Protein AF-A0A257VCC4-F1 (afdb_monomer)

Solvent-accessible surface area (backbone atoms only — not comparable to full-atom values): 10027 Å² total; per-residue (Å²): 144,74,84,88,62,56,74,70,60,52,55,50,55,53,51,53,52,49,52,50,56,51,51,52,54,52,50,56,54,50,52,51,52,54,51,52,54,50,49,54,53,49,52,52,52,49,53,55,48,51,50,50,52,49,52,50,51,50,51,52,50,51,47,62,72,65,48,72,68,81,74,92,78,68,86,81,67,98,75,85,77,57,89,71,42,40,82,51,76,52,90,52,70,92,80,45,94,29,28,88,76,77,41,67,41,57,51,87,74,62,88,76,78,93,63,61,34,78,75,52,70,71,80,63,95,74,71,82,84,63,84,51,71,70,57,50,52,50,50,53,52,48,49,65,75,38,40,80,78,39,40,44,65,93,50,43,73,32,66,78,128

pLDDT: mean 79.01, std 12.03, range [43.91, 94.81]

Foldseek 3Di:
DPPPDDPVVVVVVVVVVVVVVVVVVVVVVVVVVVVVVVVVVVVVVVVVVVVVVVVVVVVVVVCLVVPLPADQDDDQDDDDADPQWAFDADPPSNPDPGCSHVNTHRNVPDPDDQFFDAWDFDDDPPLPPDDDPVSVVVVVVCCVVCVPVGTPPVRHGDGDD

Nearest PDB structures (foldseek):
  3iiq-assembly2_A  TM=8.740E-01  e=6.448E-03  Escherichia coli K-12
  3s04-assembly3_B-2  TM=7.486E-01  e=3.765E-03  Escherichia coli K-12
  1b12-assembly3_C  TM=7.812E-01  e=1.653E-02  Escherichia coli BL21(DE3)
  4k8w-assembly1_A-2  TM=7.680E-01  e=1.422E-01  Streptococcus pyogenes

Mean predicted aligned error: 17.45 Å

Radius of gyration: 43.39 Å; Cα contacts (8 Å, |Δi|>4): 84; chains: 1; bounding box: 68×46×124 Å

Sequence (161 aa):
MLQDLRPEVKKKLISDSYKKAVEEKKLDVLTKRLQEEREKVLVGKLKSQEEQVTAAKVEVSLKAEAGTDLMGRGTFGPYRIPPGHLFVMGDNRTNSEDSRYWGALDEHMVLGRAWVIWWSFKEGDLDYLQNSPGQVARRFFDKVFHFFGKTRWNRILTRPH

Structure (mmCIF, N/CA/C/O backbone):
data_AF-A0A257VCC4-F1
#
_entry.id   AF-A0A257VCC4-F1
#
loop_
_atom_site.group_PDB
_atom_site.id
_atom_site.type_symbol
_atom_site.label_atom_id
_atom_site.label_alt_id
_atom_site.label_comp_id
_atom_site.label_asym_id
_atom_site.label_entity_id
_atom_site.label_seq_id
_atom_site.pdbx_PDB_ins_code
_atom_site.Cartn_x
_atom_site.Cartn_y
_atom_site.Cartn_z
_atom_site.occupancy
_atom_site.B_iso_or_equiv
_atom_site.auth_seq_id
_atom_site.auth_comp_id
_atom_site.auth_asym_id
_atom_site.auth_atom_id
_atom_site.pdbx_PDB_model_num
ATOM 1 N N . MET A 1 1 ? -31.343 -25.040 86.040 1.00 54.91 1 MET A N 1
ATOM 2 C CA . MET A 1 1 ? -30.882 -24.112 87.102 1.00 54.91 1 MET A CA 1
ATOM 3 C C . MET A 1 1 ? -31.553 -22.723 87.032 1.00 54.91 1 MET A C 1
ATOM 5 O O . MET A 1 1 ? -30.888 -21.719 87.232 1.00 54.91 1 MET A O 1
ATOM 9 N N . LEU A 1 2 ? -32.865 -22.620 86.761 1.00 53.66 2 LEU A N 1
ATOM 10 C CA . LEU A 1 2 ? -33.580 -21.321 86.714 1.00 53.66 2 LEU A CA 1
ATOM 11 C C . LEU A 1 2 ? -34.798 -21.261 87.655 1.00 53.66 2 LEU A C 1
ATOM 13 O O . LEU A 1 2 ? -35.465 -20.230 87.739 1.00 53.66 2 LEU A O 1
ATOM 17 N N . GLN A 1 3 ? -35.098 -22.348 88.372 1.00 61.66 3 GLN A N 1
ATOM 18 C CA . GLN A 1 3 ? -36.304 -22.439 89.198 1.00 61.66 3 GLN A CA 1
ATOM 19 C C . GLN A 1 3 ? -36.142 -21.714 90.552 1.00 61.66 3 GLN A C 1
ATOM 21 O O . GLN A 1 3 ? -37.087 -21.034 90.950 1.00 61.66 3 GLN A O 1
ATOM 26 N N . ASP A 1 4 ? -34.930 -21.648 91.124 1.00 66.94 4 ASP A N 1
ATOM 27 C CA . ASP A 1 4 ? -34.663 -21.110 92.481 1.00 66.94 4 ASP A CA 1
ATOM 28 C C . ASP A 1 4 ? -34.334 -19.603 92.581 1.00 66.94 4 ASP A C 1
ATOM 30 O O . ASP A 1 4 ? -34.022 -19.095 93.659 1.00 66.94 4 ASP A O 1
ATOM 34 N N . LEU A 1 5 ? -34.383 -18.835 91.485 1.00 61.38 5 LEU A N 1
ATOM 35 C CA . LEU A 1 5 ? -34.051 -17.401 91.545 1.00 61.38 5 LEU A CA 1
ATOM 36 C C . LEU A 1 5 ? -35.191 -16.535 92.114 1.00 61.38 5 LEU A C 1
ATOM 38 O O . LEU A 1 5 ? -36.350 -16.671 91.708 1.00 61.38 5 LEU A O 1
ATOM 42 N N . ARG A 1 6 ? -34.819 -15.569 92.975 1.00 69.56 6 ARG A N 1
ATOM 43 C CA . ARG A 1 6 ? -35.689 -14.506 93.517 1.00 69.56 6 ARG A CA 1
ATOM 44 C C . 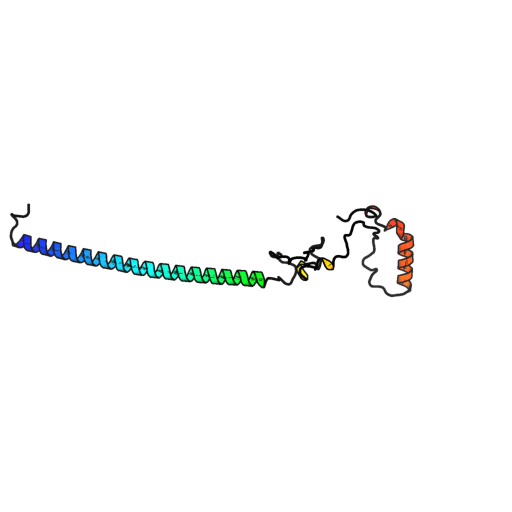ARG A 1 6 ? -36.487 -13.809 92.397 1.00 69.56 6 ARG A C 1
ATOM 46 O O . ARG A 1 6 ? -35.915 -13.509 91.343 1.00 69.56 6 ARG A O 1
ATOM 53 N N . PRO A 1 7 ? -37.781 -13.501 92.614 1.00 70.56 7 PRO A N 1
ATOM 54 C CA . PRO A 1 7 ? -38.683 -13.009 91.565 1.00 70.56 7 PRO A CA 1
ATOM 55 C C . PRO A 1 7 ? -38.215 -11.698 90.916 1.00 70.56 7 PRO A C 1
ATOM 57 O O . PRO A 1 7 ? -38.430 -11.485 89.723 1.00 70.56 7 PRO A O 1
ATOM 60 N N . GLU A 1 8 ? -37.511 -10.850 91.663 1.00 74.06 8 GLU A N 1
ATOM 61 C CA . GLU A 1 8 ? -36.978 -9.577 91.162 1.00 74.06 8 GLU A CA 1
ATOM 62 C C . GLU A 1 8 ? -35.804 -9.757 90.192 1.00 74.06 8 GLU A C 1
ATOM 64 O O . GLU A 1 8 ? -35.716 -9.076 89.170 1.00 74.06 8 GLU A O 1
ATOM 69 N N . VAL A 1 9 ? -34.945 -10.746 90.453 1.00 73.75 9 VAL A N 1
ATOM 70 C CA . VAL A 1 9 ? -33.789 -11.062 89.602 1.00 73.75 9 VAL A CA 1
ATOM 71 C C . VAL A 1 9 ? -34.251 -11.693 88.283 1.00 73.75 9 VAL A C 1
ATOM 73 O O . VAL A 1 9 ? -33.722 -11.354 87.225 1.00 73.75 9 VAL A O 1
ATOM 76 N N . LYS A 1 10 ? -35.304 -12.527 88.314 1.00 70.56 10 LYS A N 1
ATOM 77 C CA . LYS A 1 10 ? -35.932 -13.106 87.109 1.00 70.56 10 LYS A CA 1
ATOM 78 C C . LYS A 1 10 ? -36.489 -12.029 86.172 1.00 70.56 10 LYS A C 1
ATOM 80 O O . LYS A 1 10 ? -36.230 -12.082 84.973 1.00 70.56 10 LYS A O 1
ATOM 85 N N . LYS A 1 11 ? -37.205 -11.029 86.703 1.00 75.00 11 LYS A N 1
ATOM 86 C CA . LYS A 1 11 ? -37.749 -9.923 85.892 1.00 75.00 11 LYS A CA 1
ATOM 87 C C . LYS A 1 11 ? -36.645 -9.125 85.194 1.00 75.00 11 LYS A C 1
ATOM 89 O O . LYS A 1 11 ? -36.779 -8.806 84.014 1.00 75.00 11 LYS A O 1
ATOM 94 N N . LYS A 1 12 ? -35.541 -8.853 85.897 1.00 78.19 12 LYS A N 1
ATOM 95 C CA . LYS A 1 12 ? -34.406 -8.097 85.352 1.00 78.19 12 LYS A CA 1
ATOM 96 C C . LYS A 1 12 ? -33.704 -8.850 84.214 1.00 78.19 12 LYS A C 1
ATOM 98 O O . LYS A 1 12 ? -33.590 -8.307 83.119 1.00 78.19 12 LYS A O 1
ATOM 103 N N . LEU A 1 13 ? -33.369 -10.126 84.428 1.00 78.12 13 LEU A N 1
ATOM 104 C CA . LEU A 1 13 ? -32.769 -11.016 83.419 1.00 78.12 13 LEU A CA 1
ATOM 105 C C . LEU A 1 13 ? -33.615 -11.147 82.146 1.00 78.12 13 LEU A C 1
ATOM 107 O O . LEU A 1 13 ? -33.076 -11.084 81.043 1.00 78.12 13 LEU A O 1
ATOM 111 N N . ILE A 1 14 ? -34.936 -11.297 82.287 1.00 76.25 14 ILE A N 1
ATOM 112 C CA . ILE A 1 14 ? -35.857 -11.364 81.141 1.00 76.25 14 ILE A CA 1
ATOM 113 C C . ILE A 1 14 ? -35.849 -10.035 80.375 1.00 76.25 14 ILE A C 1
ATOM 115 O O . ILE A 1 14 ? -35.789 -10.035 79.147 1.00 76.25 14 ILE A O 1
ATOM 119 N N . SER A 1 15 ? -35.859 -8.900 81.083 1.00 78.31 15 SER A N 1
ATOM 120 C CA . SER A 1 15 ? -35.839 -7.574 80.455 1.00 78.31 15 SER A CA 1
ATOM 121 C C . SER A 1 15 ? -34.527 -7.283 79.718 1.00 78.31 15 SER A C 1
ATOM 123 O O . SER A 1 15 ? -34.547 -6.723 78.622 1.00 78.31 15 SER A O 1
ATOM 125 N N . ASP A 1 16 ? -33.396 -7.714 80.277 1.00 84.00 16 ASP A N 1
ATOM 126 C CA . ASP A 1 16 ? -32.072 -7.519 79.687 1.00 84.00 16 ASP A CA 1
ATOM 127 C C . ASP A 1 16 ? -31.868 -8.444 78.476 1.00 84.00 16 ASP A C 1
ATOM 129 O O . ASP A 1 16 ? -31.373 -8.011 77.435 1.00 84.00 16 ASP A O 1
ATOM 133 N N . SER A 1 17 ? -32.347 -9.690 78.556 1.00 81.00 17 SER A N 1
ATOM 134 C CA . SER A 1 17 ? -32.361 -10.624 77.423 1.00 81.00 17 SER A CA 1
ATOM 135 C C . SER A 1 17 ? -33.264 -10.136 76.285 1.00 81.00 17 SER A C 1
ATOM 137 O O . SER A 1 17 ? -32.872 -10.211 75.120 1.00 81.00 17 SER A O 1
ATOM 139 N N . TYR A 1 18 ? -34.428 -9.564 76.608 1.00 79.06 18 TYR A N 1
ATOM 140 C CA . TYR A 1 18 ? -35.330 -8.963 75.627 1.00 79.06 18 TYR A CA 1
ATOM 141 C C . TYR A 1 18 ? -34.684 -7.767 74.913 1.00 79.06 18 TYR A C 1
ATOM 143 O O . TYR A 1 18 ? -34.708 -7.696 73.686 1.00 79.06 18 TYR A O 1
ATOM 151 N N . LYS A 1 19 ? -34.043 -6.853 75.654 1.00 84.12 19 LYS A N 1
ATOM 152 C CA . LYS A 1 19 ? -33.315 -5.712 75.069 1.00 84.12 19 LYS A CA 1
ATOM 153 C C . LYS A 1 19 ? -32.189 -6.166 74.140 1.00 84.12 19 LYS A C 1
ATOM 155 O O . LYS A 1 19 ? -32.050 -5.616 73.051 1.00 84.12 19 LYS A O 1
ATOM 160 N N . LYS A 1 20 ? -31.442 -7.200 74.533 1.00 88.19 20 LYS A N 1
ATOM 161 C CA . LYS A 1 20 ? -30.380 -7.787 73.708 1.00 88.19 20 LYS A CA 1
ATOM 162 C C . LYS A 1 20 ? -30.923 -8.390 72.407 1.00 88.19 20 LYS A C 1
ATOM 164 O O . LYS A 1 20 ? -30.394 -8.105 71.339 1.00 88.19 20 LYS A O 1
ATOM 169 N N . ALA A 1 21 ? -32.025 -9.137 72.473 1.00 81.62 21 ALA A N 1
ATOM 170 C CA . ALA A 1 21 ? -32.669 -9.700 71.284 1.00 81.62 21 ALA A CA 1
ATOM 171 C C . ALA A 1 21 ? -33.206 -8.615 70.326 1.00 81.62 21 ALA A C 1
ATOM 173 O O . ALA A 1 21 ? -33.233 -8.804 69.110 1.00 81.62 21 ALA A O 1
ATOM 174 N N . VAL A 1 22 ? -33.634 -7.465 70.859 1.00 87.00 22 VAL A N 1
ATOM 175 C CA . VAL A 1 22 ? -34.065 -6.308 70.056 1.00 87.00 22 VAL A CA 1
ATOM 176 C C . VAL A 1 22 ? -32.879 -5.625 69.368 1.00 87.00 22 VAL A C 1
ATOM 178 O O . VAL A 1 22 ? -32.990 -5.268 68.197 1.00 87.00 22 VAL A O 1
ATOM 181 N N . GLU A 1 23 ? -31.753 -5.456 70.062 1.00 88.38 23 GLU A N 1
ATOM 182 C CA . GLU A 1 23 ? -30.500 -4.930 69.495 1.00 88.38 23 GLU A CA 1
ATOM 183 C C . GLU A 1 23 ? -29.976 -5.816 68.356 1.00 88.38 23 GLU A C 1
ATOM 185 O O . GLU A 1 23 ? -29.712 -5.319 67.264 1.00 88.38 23 GLU A O 1
ATOM 190 N N . GLU A 1 24 ? -29.919 -7.133 68.562 1.00 87.75 24 GLU A N 1
ATOM 191 C CA . GLU A 1 24 ? -29.456 -8.090 67.546 1.00 87.75 24 GLU A CA 1
ATOM 192 C C . GLU A 1 24 ? -30.347 -8.076 66.294 1.00 87.75 24 GLU A C 1
ATOM 194 O O . GLU A 1 24 ? -29.842 -8.047 65.171 1.00 87.75 24 GLU A O 1
ATOM 199 N N . LYS A 1 25 ? -31.677 -7.992 66.463 1.00 87.81 25 LYS A N 1
ATOM 200 C CA . LYS A 1 25 ? -32.610 -7.839 65.332 1.00 87.81 25 LYS A CA 1
ATOM 201 C C . LYS A 1 25 ? -32.419 -6.523 64.580 1.00 87.81 25 LYS A C 1
ATOM 203 O O . LYS A 1 25 ? -32.533 -6.506 63.358 1.00 87.81 25 LYS A O 1
ATOM 208 N N . LYS A 1 26 ? -32.145 -5.419 65.282 1.00 90.62 26 LYS A N 1
ATOM 209 C CA . LYS A 1 26 ? -31.834 -4.134 64.633 1.00 90.62 26 LYS A CA 1
ATOM 210 C C . LYS A 1 26 ? -30.532 -4.223 63.840 1.00 90.62 26 LYS A C 1
ATOM 212 O O . LYS A 1 26 ? -30.472 -3.689 62.735 1.00 90.62 26 LYS A O 1
ATOM 217 N N . LEU A 1 27 ? -29.527 -4.914 64.378 1.00 84.19 27 LEU A N 1
ATOM 218 C CA . LEU A 1 27 ? -28.248 -5.119 63.708 1.00 84.19 27 LEU A CA 1
ATOM 219 C C . LEU A 1 27 ? -28.412 -5.911 62.402 1.00 84.19 27 LEU A C 1
ATOM 221 O O . LEU A 1 27 ? -27.871 -5.488 61.386 1.00 84.19 27 LEU A O 1
ATOM 225 N N . ASP A 1 28 ? -29.211 -6.986 62.406 1.00 92.06 28 ASP A N 1
ATOM 226 C CA . ASP A 1 28 ? -29.477 -7.806 61.207 1.00 92.06 28 ASP A CA 1
ATOM 227 C C . ASP A 1 28 ? -30.202 -7.025 60.097 1.00 92.06 28 ASP A C 1
ATOM 229 O O . ASP A 1 28 ? -29.947 -7.189 58.904 1.00 92.06 28 ASP A O 1
ATOM 233 N N . VAL A 1 29 ? -31.107 -6.122 60.479 1.00 92.00 29 VAL A N 1
ATOM 234 C CA . VAL A 1 29 ? -31.800 -5.253 59.518 1.00 92.00 29 VAL A CA 1
ATOM 235 C C . VAL A 1 29 ? -30.837 -4.231 58.911 1.00 92.00 29 VAL A C 1
ATOM 237 O O . VAL A 1 29 ? -30.896 -3.962 57.710 1.00 92.00 29 VAL A O 1
ATOM 240 N N . LEU A 1 30 ? -29.940 -3.662 59.720 1.00 89.19 30 LEU A N 1
ATOM 241 C CA . LEU A 1 30 ? -28.956 -2.688 59.248 1.00 89.19 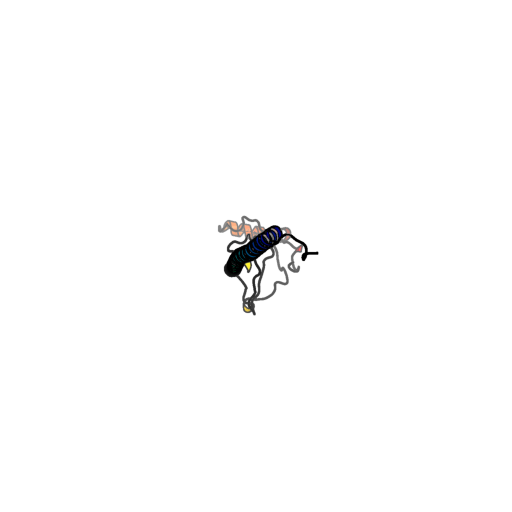30 LEU A CA 1
ATOM 242 C C . LEU A 1 30 ? -27.933 -3.323 58.309 1.00 89.19 30 LEU A C 1
ATOM 244 O O . LEU A 1 30 ? -27.639 -2.734 57.271 1.00 89.19 30 LEU A O 1
ATOM 248 N N . THR A 1 31 ? -27.426 -4.515 58.627 1.00 90.12 31 THR A N 1
ATOM 249 C CA . THR A 1 31 ? -26.477 -5.231 57.763 1.00 90.12 31 THR A CA 1
ATOM 250 C C . THR A 1 31 ? -27.098 -5.565 56.415 1.00 90.12 31 THR A C 1
ATOM 252 O O . THR A 1 31 ? -26.487 -5.253 55.395 1.00 90.12 31 THR A O 1
ATOM 255 N N . LYS A 1 32 ? -28.336 -6.080 56.386 1.00 94.81 32 LYS A N 1
ATOM 256 C CA . LYS A 1 32 ? -29.072 -6.325 55.131 1.00 94.81 32 LYS A CA 1
ATOM 257 C C . LYS A 1 32 ? -29.198 -5.068 54.282 1.00 94.81 32 LYS A C 1
ATOM 259 O O . LYS A 1 32 ? -28.877 -5.089 53.098 1.00 94.81 32 LYS A O 1
ATOM 264 N N . ARG A 1 33 ? -29.587 -3.951 54.898 1.00 93.31 33 ARG A N 1
ATOM 265 C CA . ARG A 1 33 ? -29.749 -2.674 54.192 1.00 93.31 33 ARG A CA 1
ATOM 266 C C . ARG A 1 33 ? -28.426 -2.151 53.631 1.00 93.31 33 ARG A C 1
ATOM 268 O O . ARG A 1 33 ? -28.381 -1.642 52.517 1.00 93.31 33 ARG A O 1
ATOM 275 N N . LEU A 1 34 ? -27.340 -2.301 54.385 1.00 93.31 34 LEU A N 1
ATOM 276 C CA . LEU A 1 34 ? -25.994 -1.904 53.965 1.00 93.31 34 LEU A CA 1
ATOM 277 C C . LEU A 1 34 ? -25.498 -2.772 52.796 1.00 93.31 34 LEU A C 1
ATOM 279 O O . LEU A 1 34 ? -24.818 -2.277 51.897 1.00 93.31 34 LEU A O 1
ATOM 283 N N . GLN A 1 35 ? -25.864 -4.053 52.791 1.00 91.81 35 GLN A N 1
ATOM 284 C CA . GLN A 1 35 ? -25.526 -5.000 51.734 1.00 91.81 35 GLN A CA 1
ATOM 285 C C . GLN A 1 35 ? -26.273 -4.678 50.429 1.00 91.81 35 GLN A C 1
ATOM 287 O O . GLN A 1 35 ? -25.636 -4.567 49.384 1.00 91.81 35 GLN A O 1
ATOM 292 N N . GLU A 1 36 ? -27.575 -4.390 50.503 1.00 94.00 36 GLU A N 1
ATOM 293 C CA . GLU A 1 36 ? -28.378 -3.949 49.351 1.00 94.00 36 GLU A CA 1
ATOM 294 C C . GLU A 1 36 ? -27.856 -2.646 48.728 1.00 94.00 36 GLU A C 1
ATOM 296 O O . GLU A 1 36 ? -27.731 -2.538 47.508 1.00 94.00 36 GLU A O 1
ATOM 301 N N . GLU A 1 37 ? -27.528 -1.642 49.546 1.00 91.81 37 GLU A N 1
ATOM 302 C CA . GLU A 1 37 ? -26.988 -0.372 49.043 1.00 91.81 37 GLU A CA 1
ATOM 303 C C . GLU A 1 37 ? -25.631 -0.568 48.353 1.00 91.81 37 GLU A C 1
ATOM 305 O O . GLU A 1 37 ? -25.374 0.012 47.295 1.00 91.81 37 GLU A O 1
ATOM 310 N N . ARG A 1 38 ? -24.773 -1.444 48.894 1.00 92.94 38 ARG A N 1
ATOM 311 C CA . ARG A 1 38 ? -23.500 -1.803 48.254 1.00 92.94 38 ARG A CA 1
ATOM 312 C C . ARG A 1 38 ? -23.706 -2.476 46.902 1.00 92.94 38 ARG A C 1
ATOM 314 O O . ARG A 1 38 ? -23.010 -2.121 45.952 1.00 92.94 38 ARG A O 1
ATOM 321 N N . GLU A 1 39 ? -24.650 -3.407 46.800 1.00 91.75 39 GLU A N 1
ATOM 322 C CA . GLU A 1 39 ? -24.956 -4.100 45.545 1.00 91.75 39 GLU A CA 1
ATOM 323 C C . GLU A 1 39 ? -25.497 -3.139 44.485 1.00 91.75 39 GLU A C 1
ATOM 325 O O . GLU A 1 39 ? -25.019 -3.153 43.352 1.00 91.75 39 GLU A O 1
ATOM 330 N N . LYS A 1 40 ? -26.405 -2.225 44.851 1.00 88.56 40 LYS A N 1
ATOM 331 C CA . LYS A 1 40 ? -26.915 -1.194 43.929 1.00 88.56 40 LYS A CA 1
ATOM 332 C C . LYS A 1 40 ? -25.795 -0.319 43.370 1.00 88.56 40 LYS A C 1
ATOM 334 O O . LYS A 1 40 ? -25.754 -0.065 42.166 1.00 88.56 40 LYS A O 1
ATOM 339 N N . VAL A 1 41 ? -24.863 0.111 44.223 1.00 90.06 41 VAL A N 1
ATOM 340 C CA . VAL A 1 41 ? -23.702 0.910 43.800 1.00 90.06 41 VAL A CA 1
ATOM 341 C C . VAL A 1 41 ? -22.788 0.105 42.875 1.00 90.06 41 VAL A C 1
ATOM 343 O O . VAL A 1 41 ? -22.313 0.635 41.869 1.00 90.06 41 VAL A O 1
ATOM 346 N N . LEU A 1 42 ? -22.545 -1.172 43.185 1.00 86.12 42 LEU A N 1
ATOM 347 C CA . LEU A 1 42 ? -21.693 -2.039 42.372 1.00 86.12 42 LEU A CA 1
ATOM 348 C C . LEU A 1 42 ? -22.301 -2.280 40.984 1.00 86.12 42 LEU A C 1
ATOM 350 O O . LEU A 1 42 ? -21.616 -2.122 39.975 1.00 86.12 42 LEU A O 1
ATOM 354 N N . VAL A 1 43 ? -23.600 -2.585 40.933 1.00 86.44 43 VAL A N 1
ATOM 355 C CA . VAL A 1 43 ? -24.355 -2.790 39.689 1.00 86.44 43 VAL A CA 1
ATOM 356 C C . VAL A 1 43 ? -24.388 -1.511 38.853 1.00 86.44 43 VAL A C 1
ATOM 358 O O . VAL A 1 43 ? -24.212 -1.576 37.639 1.00 86.44 43 VAL A O 1
ATOM 361 N N . GLY A 1 44 ? -24.550 -0.340 39.477 1.00 86.88 44 GLY A N 1
ATOM 362 C CA . GLY A 1 44 ? -24.471 0.947 38.778 1.00 86.88 44 GLY A CA 1
ATOM 363 C C . GLY A 1 44 ? -23.100 1.190 38.136 1.00 86.88 44 GLY A C 1
ATOM 364 O O . GLY A 1 44 ? -23.022 1.593 36.975 1.00 86.88 44 GLY A O 1
ATOM 365 N N . LYS A 1 45 ? -22.011 0.880 38.854 1.00 87.75 45 LYS A N 1
ATOM 366 C CA . LYS A 1 45 ? -20.643 0.989 38.321 1.00 87.75 45 LYS A CA 1
ATOM 367 C C . LYS A 1 45 ? -20.384 0.009 37.176 1.00 87.75 45 LYS A C 1
ATOM 369 O O . LYS A 1 45 ? -19.779 0.406 36.186 1.00 87.75 45 LYS A O 1
ATOM 374 N N . LEU A 1 46 ? -20.858 -1.232 37.292 1.00 84.69 46 LEU A N 1
ATOM 375 C CA . LEU A 1 46 ? -20.725 -2.250 36.244 1.00 84.69 46 LEU A CA 1
ATOM 376 C C . LEU A 1 46 ? -21.472 -1.850 34.969 1.00 84.69 46 LEU A C 1
ATOM 378 O O . LEU A 1 46 ? -20.875 -1.870 33.900 1.00 84.69 46 LEU A O 1
ATOM 382 N N . LYS A 1 47 ? -22.725 -1.390 35.081 1.00 86.38 47 LYS A N 1
ATOM 383 C CA . LYS A 1 47 ? -23.500 -0.916 33.921 1.00 86.38 47 LYS A CA 1
ATOM 384 C C . LYS A 1 47 ? -22.829 0.265 33.219 1.00 86.38 47 LYS A C 1
ATOM 386 O O . LYS A 1 47 ? -22.734 0.274 31.998 1.00 86.38 47 LYS A O 1
ATOM 391 N N . SER A 1 48 ? -22.300 1.224 33.983 1.00 84.19 48 SER A N 1
ATOM 392 C CA . SER A 1 48 ? -21.550 2.356 33.421 1.00 84.19 48 SER A CA 1
ATOM 393 C C . SER A 1 48 ? -20.252 1.917 32.731 1.00 84.19 48 SER A C 1
ATOM 395 O O . SER A 1 48 ? -19.877 2.494 31.713 1.00 84.19 48 SER A O 1
ATOM 397 N N . GLN A 1 49 ? -1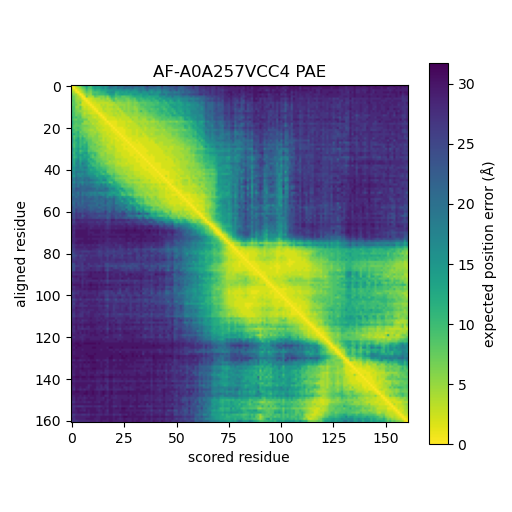9.566 0.897 33.256 1.00 79.88 49 GLN A N 1
ATOM 398 C CA . GLN A 1 49 ? -18.379 0.320 32.620 1.00 79.88 49 GLN A CA 1
ATOM 399 C C . GLN A 1 49 ? -18.737 -0.422 31.326 1.00 79.88 49 GLN A C 1
ATOM 401 O O . GLN A 1 49 ? -18.070 -0.220 30.318 1.00 79.88 49 GLN A O 1
ATOM 406 N N . GLU A 1 50 ? -19.795 -1.235 31.317 1.00 82.44 50 GLU A N 1
ATOM 407 C CA . GLU A 1 50 ? -20.252 -1.954 30.119 1.00 82.44 50 GLU A CA 1
ATOM 408 C C . GLU A 1 50 ? -20.693 -1.001 29.004 1.00 82.44 50 GLU A C 1
ATOM 410 O O . GLU A 1 50 ? -20.357 -1.216 27.838 1.00 82.44 50 GLU A O 1
ATOM 415 N N . GLU A 1 51 ? -21.388 0.083 29.349 1.00 82.50 51 GLU A N 1
ATOM 416 C CA . GLU A 1 51 ? -21.801 1.111 28.392 1.00 82.50 51 GLU A CA 1
ATOM 417 C C . GLU A 1 51 ? -20.587 1.852 27.811 1.00 82.50 51 GLU A C 1
ATOM 419 O O . GLU A 1 51 ? -20.487 2.004 26.593 1.00 82.50 51 GLU A O 1
ATOM 424 N N . GLN A 1 52 ? -19.601 2.203 28.650 1.00 73.06 52 GLN A N 1
ATOM 425 C CA . GLN A 1 52 ? -18.329 2.786 28.204 1.00 73.06 52 GLN A CA 1
ATOM 426 C C . GLN A 1 52 ? -17.534 1.834 27.297 1.00 73.06 52 GLN A C 1
ATOM 428 O O . GLN A 1 52 ? -17.003 2.262 26.273 1.00 73.06 52 GLN A O 1
ATOM 433 N N . VAL A 1 53 ? -17.474 0.540 27.624 1.00 80.88 53 VAL A N 1
ATOM 434 C CA . VAL A 1 53 ? -16.787 -0.477 26.808 1.00 80.88 53 VAL A CA 1
ATOM 435 C C . VAL A 1 53 ? -17.506 -0.693 25.478 1.00 80.88 53 VAL A C 1
ATOM 437 O O . VAL A 1 53 ? -16.857 -0.845 24.443 1.00 80.88 53 VAL A O 1
ATOM 440 N N . THR A 1 54 ? -18.838 -0.669 25.476 1.00 83.12 54 THR A N 1
ATOM 441 C CA . THR A 1 54 ? -19.638 -0.821 24.256 1.00 83.12 54 THR A CA 1
ATOM 442 C C . THR A 1 54 ? -19.481 0.394 23.349 1.00 83.12 54 THR A C 1
ATOM 444 O O . TH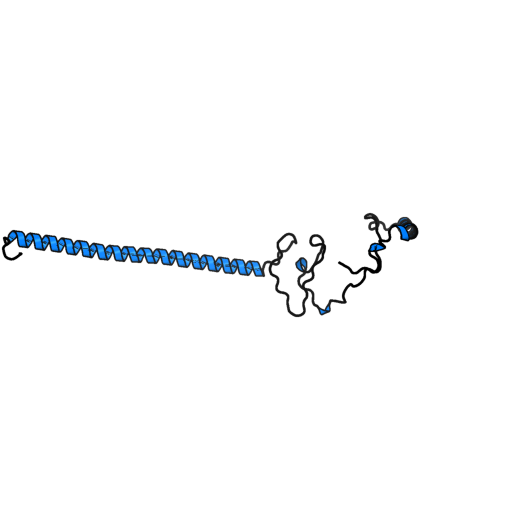R A 1 54 ? -19.209 0.226 22.163 1.00 83.12 54 THR A O 1
ATOM 447 N N . ALA A 1 55 ? -19.555 1.609 23.901 1.00 78.69 55 ALA A N 1
ATOM 448 C CA . ALA A 1 55 ? -19.320 2.846 23.161 1.00 78.69 55 ALA A CA 1
ATOM 449 C C . ALA A 1 55 ? -17.900 2.896 22.577 1.00 78.69 55 ALA A C 1
ATOM 451 O O . ALA A 1 55 ? -17.740 3.152 21.386 1.00 78.69 55 ALA A O 1
ATOM 452 N N . ALA A 1 56 ? -16.879 2.552 23.369 1.00 73.25 56 ALA A N 1
ATOM 453 C CA . ALA A 1 56 ? -15.499 2.483 22.895 1.00 73.25 56 ALA A CA 1
ATOM 454 C C . ALA A 1 56 ? -15.319 1.429 21.791 1.00 73.25 56 ALA A C 1
ATOM 456 O O . ALA A 1 56 ? -14.630 1.673 20.806 1.00 73.25 56 ALA A O 1
ATOM 457 N N . LYS A 1 57 ? -15.965 0.262 21.905 1.00 78.00 57 LYS A N 1
ATOM 458 C CA . LYS A 1 57 ? -15.915 -0.787 20.876 1.00 78.00 57 LYS A CA 1
ATOM 459 C C . LYS A 1 57 ? -16.601 -0.357 19.578 1.00 78.00 57 LYS A C 1
ATOM 461 O O . LYS A 1 57 ? -16.083 -0.649 18.503 1.00 78.00 57 LYS A O 1
ATOM 466 N N . VAL A 1 58 ? -17.729 0.348 19.673 1.00 75.31 58 VAL A N 1
ATOM 467 C CA . VAL A 1 58 ? -18.418 0.939 18.517 1.00 75.31 58 VAL A CA 1
ATOM 468 C C . VAL A 1 58 ? -17.547 2.019 17.878 1.00 75.31 58 VAL A C 1
ATOM 470 O O . VAL A 1 58 ? -17.384 2.009 16.665 1.00 75.31 58 VAL A O 1
ATOM 473 N N . GLU A 1 59 ? -16.907 2.886 18.665 1.00 68.88 59 GLU A N 1
ATOM 474 C CA . GLU A 1 59 ? -15.997 3.914 18.148 1.00 68.88 59 GLU A CA 1
ATOM 475 C C . GLU A 1 59 ? -14.762 3.306 17.466 1.00 68.88 59 GLU A C 1
ATOM 477 O O . GLU A 1 59 ? -14.376 3.748 16.387 1.00 68.88 59 GLU A O 1
ATOM 482 N N . VAL A 1 60 ? -14.167 2.257 18.043 1.00 68.50 60 VAL A N 1
ATOM 483 C CA . VAL A 1 60 ? -13.057 1.509 17.430 1.00 68.50 60 VAL A CA 1
ATOM 484 C C . VAL A 1 60 ? -13.499 0.843 16.128 1.00 68.50 60 VAL A C 1
ATOM 486 O O . VAL A 1 60 ? -12.760 0.890 15.149 1.00 68.50 60 VAL A O 1
ATOM 489 N N . SER A 1 61 ? -14.703 0.266 16.082 1.00 62.62 61 SER A N 1
ATOM 490 C CA . SER A 1 61 ? -15.245 -0.339 14.861 1.00 62.62 61 SER A CA 1
ATOM 491 C C . SER A 1 61 ? -15.534 0.713 13.785 1.00 62.62 61 SER A C 1
ATOM 493 O O . SER A 1 61 ? -15.188 0.508 12.628 1.00 62.62 61 SER A O 1
ATOM 495 N N . LEU A 1 62 ? -16.093 1.867 14.157 1.00 61.53 62 LEU A N 1
ATOM 496 C CA . LEU A 1 62 ? -16.337 2.982 13.239 1.00 61.53 62 LEU A CA 1
ATOM 497 C C . LEU A 1 62 ? -15.028 3.603 12.739 1.00 61.53 62 LEU A C 1
ATOM 499 O O . LEU A 1 62 ? -14.936 3.945 11.568 1.00 61.53 62 LEU A O 1
ATOM 503 N N . LYS A 1 63 ? -13.993 3.703 13.582 1.00 54.94 63 LYS A N 1
ATOM 504 C CA . LYS A 1 63 ? -12.643 4.121 13.167 1.00 54.94 63 LYS A CA 1
ATOM 505 C C . LYS A 1 63 ? -11.946 3.084 12.292 1.00 54.94 63 LYS A C 1
ATOM 507 O O . LYS A 1 63 ? -11.149 3.475 11.453 1.00 54.94 63 LYS A O 1
ATOM 512 N N . ALA A 1 64 ? -12.227 1.794 12.461 1.00 54.53 64 ALA A N 1
ATOM 513 C CA . ALA A 1 64 ? -11.707 0.753 11.580 1.00 54.53 64 ALA A CA 1
ATOM 514 C C . ALA A 1 64 ? -12.354 0.810 10.186 1.00 54.53 64 ALA A C 1
ATOM 516 O O . ALA A 1 64 ? -11.671 0.568 9.196 1.00 54.53 64 ALA A O 1
ATOM 517 N N . GLU A 1 65 ? -13.633 1.190 10.094 1.00 51.16 65 GLU A N 1
ATOM 518 C CA . GLU A 1 65 ? -14.315 1.380 8.805 1.00 51.16 65 GLU A CA 1
ATOM 519 C C . GLU A 1 65 ? -14.058 2.761 8.176 1.00 51.16 65 GLU A C 1
ATOM 521 O O . GLU A 1 65 ? -13.957 2.869 6.957 1.00 51.16 65 GLU A O 1
ATOM 526 N N . ALA A 1 66 ? -13.863 3.807 8.986 1.00 50.94 66 ALA A N 1
ATOM 527 C CA . ALA A 1 66 ? -13.441 5.141 8.540 1.00 50.94 66 ALA A CA 1
ATOM 528 C C . ALA A 1 66 ? -11.915 5.260 8.343 1.00 50.94 66 ALA A C 1
ATOM 530 O O . ALA A 1 66 ? -11.417 6.281 7.871 1.00 50.94 66 ALA A O 1
ATOM 531 N N . GLY A 1 67 ? -11.169 4.216 8.711 1.00 43.91 67 GLY A N 1
ATOM 532 C CA . GLY A 1 67 ? -9.712 4.132 8.711 1.00 43.91 67 GLY A CA 1
ATOM 533 C C . GLY A 1 67 ? -9.126 3.745 7.361 1.00 43.91 67 GLY A C 1
ATOM 534 O O . GLY A 1 67 ? -8.208 2.933 7.289 1.00 43.91 67 GLY A O 1
ATOM 535 N N . THR A 1 68 ? -9.619 4.355 6.286 1.00 48.56 68 THR A N 1
ATOM 536 C CA . THR A 1 68 ? -8.757 4.692 5.154 1.00 48.56 68 THR A CA 1
ATOM 537 C C . THR A 1 68 ? -7.805 5.771 5.660 1.00 48.56 68 THR A C 1
ATOM 539 O O . THR A 1 68 ? -8.110 6.959 5.573 1.00 48.56 68 THR A O 1
ATOM 542 N N . ASP A 1 69 ? -6.710 5.364 6.300 1.00 47.06 69 ASP A N 1
ATOM 543 C CA . ASP A 1 69 ? -5.671 6.278 6.773 1.00 47.06 69 ASP A CA 1
ATOM 544 C C . ASP A 1 69 ? -4.991 6.903 5.550 1.00 47.06 69 ASP A C 1
ATOM 546 O O . ASP A 1 69 ? -4.031 6.395 4.965 1.00 47.06 69 ASP A O 1
ATOM 550 N N . LEU A 1 70 ? -5.608 7.990 5.102 1.00 51.19 70 LEU A N 1
ATOM 551 C CA . LEU A 1 70 ? -5.074 8.953 4.171 1.00 51.19 70 LEU A CA 1
ATOM 552 C C . LEU A 1 70 ? -3.692 9.345 4.700 1.00 51.19 70 LEU A C 1
ATOM 554 O O . LEU A 1 70 ? -3.578 9.860 5.806 1.00 51.19 70 LEU A O 1
ATOM 558 N N . MET A 1 71 ? -2.665 9.163 3.869 1.00 48.00 71 MET A N 1
ATOM 559 C CA . MET A 1 71 ? -1.283 9.624 4.078 1.00 48.00 71 MET A CA 1
ATOM 560 C C . MET A 1 71 ? -0.270 8.624 4.660 1.00 48.00 71 MET A C 1
ATOM 562 O O . MET A 1 71 ? 0.525 8.985 5.521 1.00 48.00 71 MET A O 1
ATOM 566 N N . GLY A 1 72 ? -0.166 7.417 4.094 1.00 51.19 72 GLY A N 1
ATOM 567 C CA . GLY A 1 72 ? 1.122 6.854 3.629 1.00 51.19 72 GLY A CA 1
ATOM 568 C C . GLY A 1 72 ? 2.319 6.721 4.598 1.00 51.19 72 GLY A C 1
ATOM 569 O O . GLY A 1 72 ? 3.426 6.447 4.139 1.00 51.19 72 GLY A O 1
ATOM 570 N N . ARG A 1 73 ? 2.150 6.914 5.910 1.00 55.22 73 ARG A N 1
ATOM 571 C CA . ARG A 1 73 ? 3.202 6.794 6.940 1.00 55.22 73 ARG A CA 1
ATOM 572 C C . ARG A 1 73 ? 2.762 6.000 8.177 1.00 55.22 73 ARG A C 1
ATOM 574 O O . ARG A 1 73 ? 3.545 5.879 9.115 1.00 55.22 73 ARG A O 1
ATOM 581 N N . GLY A 1 74 ? 1.538 5.472 8.183 1.00 58.88 74 GLY A N 1
ATOM 582 C CA . GLY A 1 74 ? 0.979 4.633 9.245 1.00 58.88 74 GLY A CA 1
ATOM 583 C C . GLY A 1 74 ? 0.931 3.150 8.870 1.00 58.88 74 GLY A C 1
ATOM 584 O O . GLY A 1 74 ? 1.026 2.776 7.698 1.00 58.88 74 GLY A O 1
ATOM 585 N N . THR A 1 75 ? 0.793 2.288 9.881 1.00 60.72 75 THR A N 1
ATOM 586 C CA . THR A 1 75 ? 0.420 0.876 9.712 1.00 60.72 75 THR A CA 1
ATOM 587 C C . THR A 1 75 ? -0.876 0.783 8.915 1.00 60.72 75 THR A C 1
ATOM 589 O O . THR A 1 75 ? -1.941 1.110 9.431 1.00 60.72 75 THR A O 1
ATOM 592 N N . PHE A 1 76 ? -0.781 0.317 7.668 1.00 67.75 76 PHE A N 1
ATOM 593 C CA . PHE A 1 76 ? -1.945 -0.028 6.859 1.00 67.75 76 PHE A CA 1
ATOM 594 C C . PHE A 1 76 ? -2.718 -1.141 7.581 1.00 67.75 76 PHE A C 1
ATOM 596 O O . PHE A 1 76 ? -2.158 -2.203 7.868 1.00 67.75 76 PHE A O 1
ATOM 603 N N . GLY A 1 77 ? -3.961 -0.842 7.960 1.00 72.25 77 GLY A N 1
ATOM 604 C CA . GLY A 1 77 ? -4.804 -1.724 8.760 1.00 72.25 77 GLY A CA 1
ATOM 605 C C . GLY A 1 77 ? -5.240 -2.988 8.011 1.00 72.25 77 GLY A C 1
ATOM 606 O O . GLY A 1 77 ? -4.914 -3.176 6.836 1.00 72.25 77 GLY A O 1
ATOM 607 N N . PRO A 1 78 ? -5.991 -3.884 8.674 1.00 78.75 78 PRO A N 1
ATOM 608 C CA . PRO A 1 78 ? -6.568 -5.038 8.002 1.00 78.75 78 PRO A CA 1
ATOM 609 C C . PRO A 1 78 ? -7.553 -4.571 6.921 1.00 78.75 78 PRO A C 1
ATOM 611 O O . PRO A 1 78 ? -8.623 -4.052 7.225 1.00 78.75 78 PRO A O 1
ATOM 614 N N . TYR A 1 79 ? -7.191 -4.770 5.655 1.00 82.38 79 TYR A N 1
ATOM 615 C CA . TYR A 1 79 ? -8.022 -4.435 4.502 1.00 82.38 79 TYR A CA 1
ATOM 616 C C . TYR A 1 79 ? -8.609 -5.705 3.889 1.00 82.38 79 TYR A C 1
ATOM 618 O O . TYR A 1 79 ? -7.878 -6.627 3.513 1.00 82.38 79 TYR A O 1
ATOM 626 N N . ARG A 1 80 ? -9.941 -5.765 3.790 1.00 88.00 80 ARG A N 1
ATOM 627 C CA . ARG A 1 80 ? -10.632 -6.897 3.171 1.00 88.00 80 ARG A CA 1
ATOM 628 C C . ARG A 1 80 ? -10.775 -6.656 1.673 1.00 88.00 80 ARG A C 1
ATOM 630 O O . ARG A 1 80 ? -11.486 -5.752 1.251 1.00 88.00 80 ARG A O 1
ATOM 637 N N . ILE A 1 81 ? -10.121 -7.503 0.886 1.00 89.88 81 ILE A N 1
ATOM 638 C CA . ILE A 1 81 ? -10.135 -7.426 -0.575 1.00 89.88 81 ILE A CA 1
ATOM 639 C C . ILE A 1 81 ? -11.484 -7.958 -1.093 1.00 89.88 81 ILE A C 1
ATOM 641 O O . ILE A 1 81 ? -11.872 -9.071 -0.714 1.00 89.88 81 ILE A O 1
ATOM 645 N N . PRO A 1 82 ? -12.215 -7.197 -1.927 1.00 90.25 82 PRO A N 1
ATOM 646 C CA . PRO A 1 82 ? -13.425 -7.691 -2.574 1.00 90.25 82 PRO A CA 1
ATOM 647 C C . PRO A 1 82 ? -13.133 -8.880 -3.509 1.00 90.25 82 PRO A C 1
ATOM 649 O O . PRO A 1 82 ? -12.029 -8.988 -4.044 1.00 90.25 82 PRO A O 1
ATOM 652 N N . PRO A 1 83 ? -14.107 -9.773 -3.759 1.00 93.31 83 PRO A N 1
ATOM 653 C CA . PRO A 1 83 ? -13.962 -10.810 -4.779 1.00 93.31 83 PRO A CA 1
ATOM 654 C C . PRO A 1 83 ? -13.625 -10.213 -6.157 1.00 93.31 83 PRO A C 1
ATOM 656 O O . PRO A 1 83 ? -14.135 -9.149 -6.511 1.00 93.31 83 PRO A O 1
ATOM 659 N N . GLY A 1 84 ? -12.766 -10.886 -6.927 1.00 92.69 84 GLY A N 1
ATOM 660 C CA . GLY A 1 84 ? -12.341 -10.428 -8.261 1.00 92.69 84 GLY A CA 1
ATOM 661 C C . GLY A 1 84 ? -11.420 -9.203 -8.257 1.00 92.69 84 GLY A C 1
ATOM 662 O O . GLY A 1 84 ? -11.199 -8.604 -9.302 1.00 92.69 84 GLY A O 1
ATOM 663 N N . HIS A 1 85 ? -10.902 -8.808 -7.090 1.00 94.31 85 HIS A N 1
ATOM 664 C CA . HIS A 1 85 ? -9.945 -7.716 -6.967 1.00 94.31 85 HIS A CA 1
ATOM 665 C C . HIS A 1 85 ? -8.607 -8.208 -6.414 1.00 94.31 85 HIS A C 1
ATOM 667 O O . HIS A 1 85 ? -8.519 -9.208 -5.700 1.00 94.31 85 HIS A O 1
ATOM 673 N N . LEU A 1 86 ? -7.554 -7.455 -6.711 1.00 92.25 86 LEU A N 1
ATOM 674 C CA . LEU A 1 86 ? -6.187 -7.694 -6.287 1.00 92.25 86 LEU A CA 1
ATOM 675 C C . LEU A 1 86 ? -5.693 -6.531 -5.437 1.00 92.25 86 LEU A C 1
ATOM 677 O O . LEU A 1 86 ? -5.899 -5.362 -5.756 1.00 92.25 86 LEU A O 1
ATOM 681 N N . PHE A 1 87 ? -4.980 -6.858 -4.366 1.00 92.19 87 PHE A N 1
ATOM 682 C CA . PHE A 1 87 ? -4.226 -5.874 -3.605 1.00 92.19 87 PHE A CA 1
ATOM 683 C C . PHE A 1 87 ? -2.773 -5.908 -4.068 1.00 92.19 87 PHE A C 1
ATOM 685 O O . PHE A 1 87 ? -2.072 -6.895 -3.837 1.00 92.19 87 PHE A O 1
ATOM 692 N N . VAL A 1 88 ? -2.328 -4.851 -4.748 1.00 91.38 88 VAL A N 1
ATOM 693 C CA . VAL A 1 88 ? -0.965 -4.756 -5.279 1.00 91.38 88 VAL A CA 1
ATOM 694 C C . VAL A 1 88 ? -0.127 -3.825 -4.419 1.00 91.38 88 VAL A C 1
ATOM 696 O O . VAL A 1 88 ? -0.595 -2.804 -3.921 1.00 91.38 88 VAL A O 1
ATOM 699 N N . MET A 1 89 ? 1.137 -4.189 -4.237 1.00 89.56 89 MET A N 1
ATOM 700 C CA . MET A 1 89 ? 2.105 -3.393 -3.495 1.00 89.56 89 MET A CA 1
ATOM 701 C C . MET A 1 89 ? 3.380 -3.273 -4.305 1.00 89.56 89 MET A C 1
ATOM 703 O O . MET A 1 89 ? 3.863 -4.272 -4.833 1.00 89.56 89 MET A O 1
ATOM 707 N N . GLY A 1 90 ? 3.938 -2.067 -4.352 1.00 88.94 90 GLY A N 1
ATOM 708 C CA . GLY A 1 90 ? 5.258 -1.860 -4.923 1.00 88.94 90 GLY A CA 1
ATOM 709 C C . GLY A 1 90 ? 6.362 -2.269 -3.954 1.00 88.94 90 GLY A C 1
ATOM 710 O O . GLY A 1 90 ? 6.221 -2.216 -2.727 1.00 88.94 90 GLY A O 1
ATOM 711 N N . ASP A 1 91 ? 7.497 -2.649 -4.519 1.00 88.31 91 ASP A N 1
ATOM 712 C CA . ASP A 1 91 ? 8.682 -3.087 -3.779 1.00 88.31 91 ASP A CA 1
ATOM 713 C C . ASP A 1 91 ? 9.309 -1.899 -3.027 1.00 88.31 91 ASP A C 1
ATOM 715 O O . ASP A 1 91 ? 9.749 -2.020 -1.881 1.00 88.31 91 ASP A O 1
ATOM 719 N N . ASN A 1 92 ? 9.271 -0.708 -3.637 1.00 87.12 92 ASN A N 1
ATOM 720 C CA . ASN A 1 92 ? 9.716 0.542 -3.027 1.00 87.12 92 ASN A CA 1
ATOM 721 C C . ASN A 1 92 ? 8.600 1.171 -2.176 1.00 87.12 92 ASN A C 1
ATOM 723 O O . ASN A 1 92 ? 7.915 2.106 -2.590 1.00 87.12 92 ASN A O 1
ATOM 727 N N . ARG A 1 93 ? 8.410 0.631 -0.967 1.00 82.94 93 ARG A N 1
ATOM 728 C CA . ARG A 1 93 ? 7.262 0.924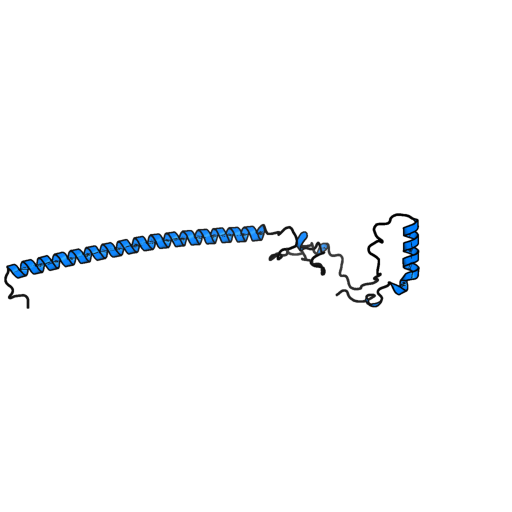 -0.089 1.00 82.94 93 ARG A CA 1
ATOM 729 C C . ARG A 1 93 ? 7.052 2.395 0.249 1.00 82.94 93 ARG A C 1
ATOM 731 O O . ARG A 1 93 ? 5.903 2.774 0.474 1.00 82.94 93 ARG A O 1
ATOM 738 N N . THR A 1 94 ? 8.117 3.188 0.318 1.00 80.50 94 THR A N 1
ATOM 739 C CA . THR A 1 94 ? 8.058 4.621 0.648 1.00 80.50 94 THR A CA 1
ATOM 740 C C . THR A 1 94 ? 7.805 5.507 -0.569 1.00 80.50 94 THR A C 1
ATOM 742 O O . THR A 1 94 ? 7.450 6.666 -0.395 1.00 80.50 94 THR A O 1
ATOM 745 N N . ASN A 1 95 ? 7.976 4.977 -1.782 1.00 82.12 95 ASN A N 1
ATOM 746 C CA . ASN A 1 95 ? 7.885 5.727 -3.034 1.00 82.12 95 ASN A CA 1
ATOM 747 C C . ASN A 1 95 ? 7.044 4.979 -4.080 1.00 82.12 95 ASN A C 1
ATOM 749 O O . ASN A 1 95 ? 7.409 4.900 -5.252 1.00 82.12 95 ASN A O 1
ATOM 753 N N . SER A 1 96 ? 5.949 4.370 -3.633 1.00 81.88 96 SER A N 1
ATOM 754 C CA . SER A 1 96 ? 5.021 3.622 -4.477 1.00 81.88 96 SER A CA 1
ATOM 755 C C . SER A 1 96 ? 3.599 4.034 -4.139 1.00 81.88 96 SER A C 1
ATOM 757 O O . SER A 1 96 ? 3.140 3.795 -3.022 1.00 81.88 96 SER A O 1
ATOM 759 N N . GLU A 1 97 ? 2.908 4.619 -5.112 1.00 84.94 97 GLU A N 1
ATOM 760 C CA . GLU A 1 97 ? 1.465 4.847 -5.069 1.00 84.94 97 GLU A CA 1
ATOM 761 C C . GLU A 1 97 ? 0.751 3.557 -5.496 1.00 84.94 97 GLU A C 1
ATOM 763 O O . GLU A 1 97 ? 0.404 3.356 -6.658 1.00 84.94 97 GLU A O 1
ATOM 768 N N . ASP A 1 98 ? 0.593 2.630 -4.555 1.00 88.62 98 ASP A N 1
ATOM 769 C CA . ASP A 1 98 ? -0.040 1.322 -4.773 1.00 8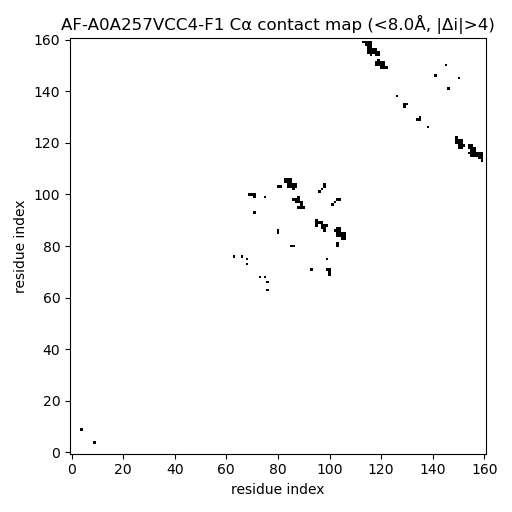8.62 98 ASP A CA 1
ATOM 770 C C . ASP A 1 98 ? -1.396 1.197 -4.058 1.00 88.62 98 ASP A C 1
ATOM 772 O O . ASP A 1 98 ? -1.960 2.203 -3.622 1.00 88.62 98 ASP A O 1
ATOM 776 N N . SER A 1 99 ? -1.941 -0.021 -3.931 1.00 89.62 99 SER A N 1
ATOM 777 C CA . SER A 1 99 ? -3.283 -0.256 -3.379 1.00 89.62 99 SER A CA 1
ATOM 778 C C . SER A 1 99 ? -3.499 0.304 -1.971 1.00 89.62 99 SER A C 1
ATOM 780 O O . SER A 1 99 ? -4.642 0.478 -1.552 1.00 89.62 99 SER A O 1
ATOM 782 N N . ARG A 1 100 ? -2.429 0.646 -1.242 1.00 86.31 100 ARG A N 1
ATOM 783 C CA . ARG A 1 100 ? -2.522 1.387 0.026 1.00 86.31 100 ARG A CA 1
ATOM 784 C C . ARG A 1 100 ? -3.118 2.790 -0.135 1.00 86.31 100 ARG A C 1
ATOM 786 O O . ARG A 1 100 ? -3.689 3.304 0.818 1.00 86.31 100 ARG A O 1
ATOM 793 N N . TYR A 1 101 ? -2.962 3.405 -1.306 1.00 82.38 101 TYR A N 1
ATOM 794 C CA . TYR A 1 101 ? -3.402 4.769 -1.604 1.00 82.38 101 TYR A CA 1
ATOM 795 C C . TYR A 1 101 ? -4.715 4.806 -2.386 1.00 82.38 101 TYR A C 1
ATOM 797 O O . TYR A 1 101 ? -5.563 5.646 -2.101 1.0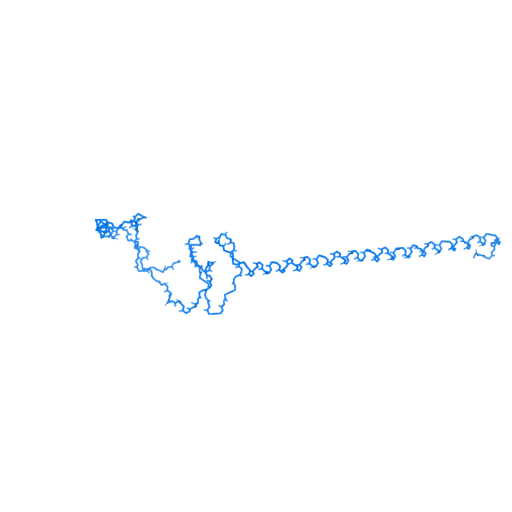0 82.38 101 TYR A O 1
ATOM 805 N N . TRP A 1 102 ? -4.890 3.908 -3.360 1.00 84.94 102 TRP A N 1
ATOM 806 C CA . TRP A 1 102 ? -6.035 3.930 -4.282 1.00 84.94 102 TRP A CA 1
ATOM 807 C C . TRP A 1 102 ? -6.981 2.720 -4.168 1.00 84.94 102 TRP A C 1
ATOM 809 O O . TRP A 1 102 ? -7.987 2.676 -4.869 1.00 84.94 102 TRP A O 1
ATOM 819 N N . GLY A 1 103 ? -6.720 1.771 -3.261 1.00 86.75 103 GLY A N 1
ATOM 820 C CA . GLY A 1 103 ? -7.593 0.617 -3.005 1.00 86.75 103 GLY A CA 1
ATOM 821 C C . GLY A 1 103 ? -7.272 -0.622 -3.848 1.00 86.75 103 GLY A C 1
ATOM 822 O O . GLY A 1 103 ? -6.203 -0.734 -4.440 1.00 86.75 103 GLY A O 1
ATOM 823 N N . ALA A 1 104 ? -8.169 -1.611 -3.856 1.00 91.31 104 ALA A N 1
ATOM 824 C CA . ALA A 1 104 ? -7.972 -2.839 -4.630 1.00 91.31 104 ALA A CA 1
ATOM 825 C C . ALA A 1 104 ? -8.166 -2.609 -6.141 1.00 91.31 104 ALA A C 1
ATOM 827 O O . ALA A 1 104 ? -9.052 -1.864 -6.551 1.00 91.31 104 ALA A O 1
ATOM 828 N N . LEU A 1 105 ? -7.359 -3.282 -6.960 1.00 90.25 105 LEU A N 1
ATOM 829 C CA . LEU A 1 105 ? -7.436 -3.263 -8.422 1.00 90.25 105 LEU A CA 1
ATOM 830 C C . LEU A 1 105 ? -8.397 -4.341 -8.913 1.00 90.25 105 LEU A C 1
ATOM 832 O O . LEU A 1 105 ? -8.298 -5.473 -8.455 1.00 90.25 105 LEU A O 1
ATOM 836 N N . ASP A 1 106 ? -9.260 -4.040 -9.876 1.00 93.44 106 ASP A N 1
ATOM 837 C CA . ASP A 1 106 ? -10.039 -5.073 -10.566 1.00 93.44 106 ASP A CA 1
ATOM 838 C C . ASP A 1 106 ? -9.096 -6.014 -11.347 1.00 93.44 106 ASP A C 1
ATOM 840 O O . ASP A 1 106 ? -8.247 -5.559 -12.121 1.00 93.44 106 ASP A O 1
ATOM 844 N N . GLU A 1 107 ? -9.223 -7.328 -11.141 1.00 92.81 107 GLU A N 1
ATOM 845 C CA . GLU A 1 107 ? -8.389 -8.342 -11.796 1.00 92.81 107 GLU A CA 1
ATOM 846 C C . GLU A 1 107 ? -8.442 -8.242 -13.331 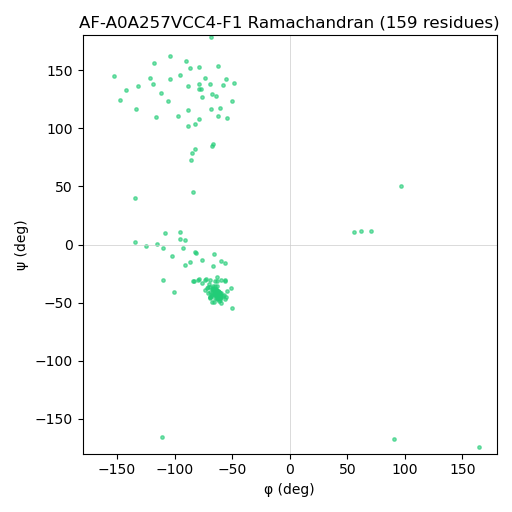1.00 92.81 107 GLU A C 1
ATOM 848 O O . GLU A 1 107 ? -7.438 -8.491 -14.001 1.00 92.81 107 GLU A O 1
ATOM 853 N N . HIS A 1 108 ? -9.560 -7.789 -13.905 1.00 93.19 108 HIS A N 1
ATOM 854 C CA . HIS A 1 108 ? -9.708 -7.619 -15.352 1.00 93.19 108 HIS A CA 1
ATOM 855 C C . HIS A 1 108 ? -8.808 -6.527 -15.948 1.00 93.19 108 HIS A C 1
ATOM 857 O O . HIS A 1 108 ? -8.564 -6.522 -17.156 1.00 93.19 108 HIS A O 1
ATOM 863 N N . MET A 1 109 ? -8.290 -5.610 -15.126 1.00 91.25 109 MET A N 1
ATOM 864 C CA . MET A 1 109 ? -7.354 -4.572 -15.567 1.00 91.25 109 MET A CA 1
ATOM 865 C C . MET A 1 109 ? -5.908 -5.081 -15.667 1.00 91.25 109 MET A C 1
ATOM 867 O O . MET A 1 109 ? -5.028 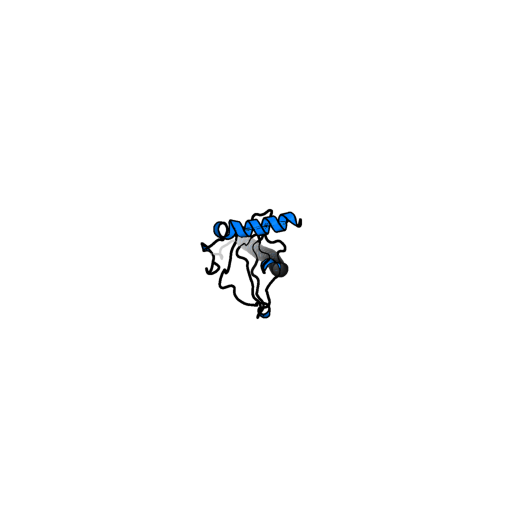-4.366 -16.155 1.00 91.25 109 MET A O 1
ATOM 871 N N . VAL A 1 110 ? -5.634 -6.310 -15.220 1.00 92.06 110 VAL A N 1
ATOM 872 C CA . VAL A 1 110 ? -4.298 -6.904 -15.286 1.00 92.06 110 VAL A CA 1
ATOM 873 C C . VAL A 1 110 ? -4.019 -7.420 -16.696 1.00 92.06 110 VAL A C 1
ATOM 875 O O . VAL A 1 110 ? -4.525 -8.453 -17.120 1.00 92.06 110 VAL A O 1
ATOM 878 N N . LEU A 1 111 ? -3.141 -6.720 -17.417 1.00 91.50 111 LEU A N 1
ATOM 879 C CA . LEU A 1 111 ? -2.748 -7.094 -18.782 1.00 91.50 111 LEU A CA 1
ATOM 880 C C . LEU A 1 111 ? -1.842 -8.333 -18.842 1.00 91.50 111 LEU A C 1
ATOM 882 O O . LEU A 1 111 ? -1.832 -9.052 -19.838 1.00 91.50 111 LEU A O 1
ATOM 886 N N . GLY A 1 112 ? -1.035 -8.572 -17.808 1.00 89.50 112 GLY A N 1
ATOM 887 C CA . GLY A 1 112 ? -0.092 -9.684 -17.789 1.00 89.50 112 GLY A CA 1
ATOM 888 C C . GLY A 1 112 ? 0.966 -9.558 -16.701 1.00 89.50 112 GLY A C 1
ATOM 889 O O . GLY A 1 112 ? 0.938 -8.651 -15.871 1.00 89.50 112 GLY A O 1
ATOM 890 N N . ARG A 1 113 ? 1.922 -10.491 -16.708 1.00 86.19 113 ARG A N 1
ATOM 891 C CA . ARG A 1 113 ? 2.983 -10.584 -15.699 1.00 86.19 113 ARG A CA 1
ATOM 892 C C . ARG A 1 113 ? 4.342 -10.252 -16.315 1.00 86.19 113 ARG A C 1
ATOM 894 O O . ARG A 1 113 ? 4.729 -10.828 -17.328 1.00 86.19 113 ARG A O 1
ATOM 901 N N . ALA A 1 114 ? 5.093 -9.363 -15.667 1.00 84.38 114 ALA A N 1
ATOM 902 C CA . ALA A 1 114 ? 6.463 -9.049 -16.060 1.00 84.38 114 ALA A CA 1
ATOM 903 C C . ALA A 1 114 ? 7.384 -10.255 -15.794 1.00 84.38 114 ALA A C 1
ATOM 905 O O . ALA A 1 114 ? 7.529 -10.692 -14.651 1.00 84.38 114 ALA A O 1
ATOM 906 N N . TRP A 1 115 ? 7.979 -10.828 -16.846 1.00 81.50 115 TRP A N 1
ATOM 907 C CA . TRP A 1 115 ? 8.813 -12.040 -16.741 1.00 81.50 115 TRP A CA 1
ATOM 908 C C . TRP A 1 115 ? 10.298 -11.792 -16.966 1.00 81.50 115 TRP A C 1
ATOM 910 O O . TRP A 1 115 ? 11.125 -12.507 -16.401 1.00 81.50 115 TRP A O 1
ATOM 920 N N . VAL A 1 116 ? 10.640 -10.805 -17.794 1.00 84.12 116 VAL A N 1
ATOM 921 C CA . VAL A 1 116 ? 12.009 -10.603 -18.267 1.00 84.12 116 VAL A CA 1
ATOM 922 C C . VAL A 1 116 ? 12.317 -9.118 -18.342 1.00 84.12 116 VAL A C 1
ATOM 924 O O . VAL A 1 116 ? 11.549 -8.341 -18.907 1.00 84.12 116 VAL A O 1
ATOM 927 N N . ILE A 1 117 ? 13.475 -8.730 -17.813 1.00 81.38 117 ILE A N 1
ATOM 928 C CA . ILE A 1 117 ? 14.043 -7.407 -18.060 1.00 81.38 117 ILE A CA 1
ATOM 929 C C . ILE A 1 117 ? 14.761 -7.464 -19.411 1.00 81.38 117 ILE A C 1
ATOM 931 O O . ILE A 1 117 ? 15.845 -8.030 -19.531 1.00 81.38 117 ILE A O 1
ATOM 935 N N . TRP A 1 118 ? 14.140 -6.904 -20.448 1.00 79.56 118 TRP A N 1
ATOM 936 C CA . TRP A 1 118 ? 14.723 -6.885 -21.794 1.00 79.56 118 TRP A CA 1
ATOM 937 C C . TRP A 1 118 ? 15.946 -5.961 -21.884 1.00 79.56 118 TRP A C 1
ATOM 939 O O . TRP A 1 118 ? 16.974 -6.348 -22.432 1.00 79.56 118 TRP A O 1
ATOM 949 N N . TRP A 1 119 ? 15.866 -4.752 -21.318 1.00 82.75 119 TRP A N 1
ATOM 950 C CA . TRP A 1 119 ? 16.947 -3.770 -21.405 1.00 82.75 119 TRP A CA 1
ATOM 951 C C . TRP A 1 119 ? 16.954 -2.803 -20.216 1.00 82.75 119 TRP A C 1
ATOM 953 O O . TRP A 1 119 ? 15.907 -2.439 -19.684 1.00 82.75 119 TRP A O 1
ATOM 963 N N . SER A 1 120 ? 18.150 -2.388 -19.785 1.00 80.69 120 SER A N 1
ATOM 964 C CA . SER A 1 120 ? 18.347 -1.431 -18.693 1.00 80.69 120 SER A CA 1
ATOM 965 C C . SER A 1 120 ? 19.594 -0.579 -18.949 1.00 80.69 120 SER A C 1
ATOM 967 O O . SER A 1 120 ? 20.697 -1.109 -19.104 1.00 80.69 120 SER A O 1
ATOM 969 N N . PHE A 1 121 ? 19.427 0.744 -18.959 1.00 80.88 121 PHE A N 1
ATOM 970 C CA . PHE A 1 121 ? 20.485 1.727 -19.204 1.00 80.88 121 PHE A CA 1
ATOM 971 C C . PHE A 1 121 ? 20.611 2.681 -18.008 1.00 80.88 121 PHE A C 1
ATOM 973 O O . PHE A 1 121 ? 19.617 3.006 -17.361 1.00 80.88 121 PHE A O 1
ATOM 980 N N . LYS A 1 122 ? 21.833 3.097 -17.658 1.00 75.44 122 LYS A N 1
ATOM 981 C CA . LYS A 1 122 ? 22.068 4.063 -16.574 1.00 75.44 122 LYS A CA 1
ATOM 982 C C . LYS A 1 122 ? 22.019 5.491 -17.132 1.00 75.44 122 LYS A C 1
ATOM 984 O O . LYS A 1 122 ? 22.989 5.936 -17.739 1.00 75.44 122 LYS A O 1
ATOM 989 N N . GLU A 1 123 ? 20.906 6.186 -16.916 1.00 70.44 123 GLU A N 1
ATOM 990 C CA . GLU A 1 123 ? 20.758 7.618 -17.225 1.00 70.44 123 GLU A CA 1
ATOM 991 C C . GLU A 1 123 ? 21.167 8.488 -16.026 1.00 70.44 123 GLU A C 1
ATOM 993 O O . GLU A 1 123 ? 21.235 7.998 -14.896 1.00 70.44 123 GLU A O 1
ATOM 998 N N . GLY A 1 124 ? 21.514 9.750 -16.289 1.00 67.00 124 GLY A N 1
ATOM 999 C CA . GLY A 1 124 ? 21.804 10.739 -15.251 1.00 67.00 124 GLY A CA 1
ATOM 1000 C C . GLY A 1 124 ? 20.566 11.575 -14.931 1.00 67.00 124 GLY A C 1
ATOM 1001 O O . GLY A 1 124 ? 19.786 11.894 -15.825 1.00 67.00 124 GLY A O 1
ATOM 1002 N N . ASP A 1 125 ? 20.411 11.978 -13.670 1.00 62.16 125 ASP A N 1
ATOM 1003 C CA . ASP A 1 125 ? 19.207 12.651 -13.144 1.00 62.16 125 ASP A CA 1
ATOM 1004 C C . ASP A 1 125 ? 18.849 13.984 -13.842 1.00 62.16 125 ASP A C 1
ATOM 1006 O O . ASP A 1 125 ? 17.736 14.486 -13.708 1.00 62.16 125 ASP A O 1
ATOM 1010 N N . LEU A 1 126 ? 19.770 14.560 -14.620 1.00 59.81 126 LEU A N 1
ATOM 1011 C CA . LEU A 1 126 ? 19.604 15.851 -15.299 1.00 59.81 126 LEU A CA 1
ATOM 1012 C C . LEU A 1 126 ? 19.064 15.747 -16.739 1.00 59.81 126 LEU A C 1
ATOM 1014 O O . LEU A 1 126 ? 18.806 16.777 -17.365 1.00 59.81 126 LEU A O 1
ATOM 1018 N N . ASP A 1 127 ? 18.862 14.536 -17.269 1.00 62.31 127 ASP A N 1
ATOM 1019 C CA . ASP A 1 127 ? 18.480 14.325 -18.674 1.00 62.31 127 ASP A CA 1
ATOM 1020 C C . ASP A 1 127 ? 16.999 14.641 -18.979 1.00 62.31 127 ASP A C 1
ATOM 1022 O O . ASP A 1 127 ? 16.636 14.775 -20.150 1.00 62.31 127 ASP A O 1
ATOM 1026 N N . TYR A 1 128 ? 16.143 14.803 -17.962 1.00 57.31 128 TYR A N 1
ATOM 1027 C CA . TYR A 1 128 ? 14.683 14.941 -18.112 1.00 57.31 128 TYR A CA 1
ATOM 1028 C C . TYR A 1 128 ? 14.170 16.384 -18.262 1.00 57.31 128 TYR A C 1
ATOM 1030 O O . TYR A 1 128 ? 13.059 16.592 -18.738 1.00 57.31 128 TYR A O 1
ATOM 1038 N N . LEU A 1 129 ? 14.966 17.395 -17.904 1.00 63.34 129 LEU A N 1
ATOM 1039 C CA . LEU A 1 129 ? 14.525 18.802 -17.863 1.00 63.34 129 LEU A CA 1
ATOM 1040 C C . LEU A 1 129 ? 14.847 19.601 -19.141 1.00 63.34 129 LEU A C 1
ATOM 1042 O O . LEU A 1 129 ? 14.633 20.809 -19.201 1.00 63.34 129 LEU A O 1
ATOM 1046 N N . GLN A 1 130 ? 15.393 18.948 -20.166 1.00 59.75 130 GLN A N 1
ATOM 1047 C CA . GLN A 1 130 ? 16.056 19.611 -21.289 1.00 59.75 130 GLN A CA 1
ATOM 1048 C C . GLN A 1 130 ? 15.336 19.364 -22.625 1.00 59.75 130 GLN A C 1
ATOM 1050 O O . GLN A 1 130 ? 15.401 18.268 -23.185 1.00 59.75 130 GLN A O 1
ATOM 1055 N N . ASN A 1 131 ? 14.692 20.405 -23.169 1.00 64.38 131 ASN A N 1
ATOM 1056 C CA . ASN A 1 131 ? 13.946 20.366 -24.442 1.00 64.38 131 ASN A CA 1
ATOM 1057 C C . ASN A 1 131 ? 14.638 21.112 -25.602 1.00 64.38 131 ASN A C 1
ATOM 1059 O O . ASN A 1 131 ? 14.052 21.289 -26.667 1.00 64.38 131 ASN A O 1
ATOM 1063 N N . SER A 1 132 ? 15.893 21.537 -25.431 1.00 78.94 132 SER A N 1
ATOM 1064 C CA . SER A 1 132 ? 16.638 22.233 -26.488 1.00 78.94 132 SER A CA 1
ATOM 1065 C C . SER A 1 132 ? 17.146 21.252 -27.564 1.00 78.94 132 SER A C 1
ATOM 1067 O O . SER A 1 132 ? 17.767 20.242 -27.211 1.00 78.94 132 SER A O 1
ATOM 1069 N N . PRO A 1 133 ? 16.986 21.542 -28.875 1.00 79.19 133 PRO A N 1
ATOM 1070 C CA . PRO A 1 133 ? 17.361 20.627 -29.964 1.00 79.19 133 PRO A CA 1
ATOM 1071 C C . PRO A 1 133 ? 18.817 20.134 -29.922 1.00 79.19 133 PRO A C 1
ATOM 1073 O O . PRO A 1 133 ? 19.087 18.952 -30.131 1.00 79.19 133 PRO A O 1
ATOM 1076 N N . GLY A 1 134 ? 19.767 21.008 -29.571 1.00 82.38 134 GLY A N 1
ATOM 1077 C CA . GLY A 1 134 ? 21.180 20.628 -29.439 1.00 82.38 134 GLY A CA 1
ATOM 1078 C C . GLY A 1 134 ? 21.449 19.626 -28.308 1.00 82.38 134 GLY A C 1
ATOM 1079 O O . GLY A 1 134 ? 22.314 18.762 -28.433 1.00 82.38 134 GLY A O 1
ATOM 1080 N N . GLN A 1 135 ? 20.672 19.682 -27.223 1.00 78.19 135 GLN A N 1
ATOM 1081 C CA . GLN A 1 135 ? 20.796 18.763 -26.087 1.00 78.19 135 GLN A CA 1
ATOM 1082 C C . GLN A 1 135 ? 20.139 17.405 -26.387 1.00 78.19 135 GLN A C 1
ATOM 1084 O O . GLN A 1 135 ? 20.624 16.375 -25.926 1.00 78.19 135 GLN A O 1
ATOM 1089 N N . VAL A 1 136 ? 19.093 17.357 -27.226 1.00 79.31 136 VAL A N 1
ATOM 1090 C CA . VAL A 1 136 ? 18.550 16.094 -27.773 1.00 79.31 136 VAL A CA 1
ATOM 1091 C C . VAL A 1 136 ? 19.607 15.374 -28.613 1.00 79.31 136 VAL A C 1
ATOM 1093 O O . VAL A 1 136 ? 19.871 14.195 -28.381 1.00 79.31 136 VAL A O 1
ATOM 1096 N N . ALA A 1 137 ? 20.264 16.088 -29.534 1.00 83.31 137 ALA A N 1
ATOM 1097 C CA . ALA A 1 137 ? 21.330 15.516 -30.354 1.00 83.31 137 ALA A CA 1
ATOM 1098 C C . ALA A 1 137 ? 22.502 15.022 -29.490 1.00 83.31 137 ALA A C 1
ATOM 1100 O O . ALA A 1 137 ? 22.949 13.888 -29.644 1.00 83.31 137 ALA A O 1
ATOM 1101 N N . ARG A 1 138 ? 22.951 15.829 -28.516 1.00 81.12 138 ARG A N 1
ATOM 1102 C CA . ARG A 1 138 ? 23.991 15.437 -27.550 1.00 81.12 138 ARG A CA 1
ATOM 1103 C C . ARG A 1 138 ? 23.620 14.152 -26.799 1.00 81.12 138 ARG A C 1
ATOM 1105 O O . ARG A 1 138 ? 24.469 13.276 -26.701 1.00 81.12 138 ARG A O 1
ATOM 1112 N N . ARG A 1 139 ? 22.375 14.012 -26.319 1.00 76.75 139 ARG A N 1
ATOM 1113 C CA . ARG A 1 139 ? 21.878 12.797 -25.637 1.00 76.75 139 ARG A CA 1
ATOM 1114 C C . ARG A 1 139 ? 21.865 11.580 -26.553 1.00 76.75 139 ARG A C 1
ATOM 1116 O O . ARG A 1 139 ? 22.247 10.496 -26.124 1.00 76.75 139 ARG A O 1
ATOM 1123 N N . PHE A 1 140 ? 21.451 11.753 -27.807 1.00 83.00 140 PHE A N 1
ATOM 1124 C CA . PHE A 1 140 ? 21.497 10.675 -28.792 1.00 83.00 140 PHE A CA 1
ATOM 1125 C C . PHE A 1 140 ? 22.934 10.179 -28.989 1.00 83.00 140 PHE A C 1
ATOM 1127 O O . PHE A 1 140 ? 23.197 8.988 -28.836 1.00 83.00 140 PHE A O 1
ATOM 1134 N N . PHE A 1 141 ? 23.879 11.094 -29.232 1.00 84.19 141 PHE A N 1
ATOM 1135 C CA . PHE A 1 141 ? 25.293 10.738 -29.348 1.00 84.19 141 PHE A CA 1
ATOM 1136 C C . PHE A 1 141 ? 25.842 10.126 -28.052 1.00 84.19 141 PHE A C 1
ATOM 1138 O O . PHE A 1 141 ? 26.549 9.123 -28.117 1.00 84.19 141 PHE A O 1
ATOM 1145 N N . ASP A 1 142 ? 25.482 10.654 -26.878 1.00 81.88 142 ASP A N 1
ATOM 1146 C CA . ASP A 1 142 ? 25.909 10.089 -25.593 1.00 81.88 142 ASP A CA 1
ATOM 1147 C C . ASP A 1 142 ? 25.428 8.645 -25.418 1.00 81.88 142 ASP A C 1
ATOM 1149 O O . ASP A 1 142 ? 26.218 7.785 -25.034 1.00 81.88 142 ASP A O 1
ATOM 1153 N N . LYS A 1 143 ? 24.167 8.352 -25.767 1.00 80.88 143 LYS A N 1
ATOM 1154 C CA . LYS A 1 143 ? 23.611 6.992 -25.730 1.00 80.88 143 LYS A CA 1
ATOM 1155 C C . LYS A 1 143 ? 24.318 6.055 -26.697 1.00 80.88 143 LYS A C 1
ATOM 1157 O O . LYS A 1 143 ? 24.566 4.919 -26.319 1.00 80.88 143 LYS A O 1
ATOM 1162 N N . VAL A 1 144 ? 24.660 6.511 -27.902 1.00 84.19 144 VAL A N 1
ATOM 1163 C CA . VAL A 1 144 ? 25.369 5.693 -28.901 1.00 84.19 144 VAL A CA 1
ATOM 1164 C C . VAL A 1 144 ? 26.791 5.370 -28.438 1.00 84.19 144 VAL A C 1
ATOM 1166 O O . VAL A 1 144 ? 27.186 4.207 -28.436 1.00 84.19 144 VAL A O 1
ATOM 1169 N N . PHE A 1 145 ? 27.553 6.370 -27.991 1.00 83.75 145 PHE A N 1
ATOM 1170 C CA . PHE A 1 145 ? 28.954 6.167 -27.607 1.00 83.75 145 PHE A CA 1
ATOM 1171 C C . PHE A 1 145 ? 29.116 5.486 -26.246 1.00 83.75 145 PHE A C 1
ATOM 1173 O O . PHE A 1 145 ? 30.025 4.679 -26.066 1.00 83.75 145 PHE A O 1
ATOM 1180 N N . HIS A 1 146 ? 28.212 5.739 -25.299 1.00 79.62 146 HIS A N 1
ATOM 1181 C CA . HIS A 1 146 ? 28.218 5.077 -23.994 1.00 79.62 146 HIS A CA 1
ATOM 1182 C C . HIS A 1 146 ? 27.289 3.863 -23.933 1.00 79.62 146 HIS A C 1
ATOM 1184 O O . HIS A 1 146 ? 27.085 3.317 -22.847 1.00 79.62 146 HIS A O 1
ATOM 1190 N N . PHE A 1 147 ? 26.764 3.410 -25.078 1.00 79.31 147 PHE A N 1
ATOM 1191 C CA . PHE A 1 147 ? 25.861 2.265 -25.177 1.00 79.31 147 PHE A CA 1
ATOM 1192 C C . PHE A 1 147 ? 26.425 1.056 -24.431 1.00 79.31 147 PHE A C 1
ATOM 1194 O O . PHE A 1 147 ? 25.799 0.533 -23.512 1.00 79.31 147 PHE A O 1
ATOM 1201 N N . PHE A 1 148 ? 27.653 0.659 -24.759 1.00 77.12 148 PHE A N 1
ATOM 1202 C CA . PHE A 1 148 ? 28.270 -0.530 -24.177 1.00 77.12 148 PHE A CA 1
ATOM 1203 C C . PHE A 1 148 ? 28.714 -0.332 -22.724 1.00 77.12 148 PHE A C 1
ATOM 1205 O O . PHE A 1 148 ? 28.656 -1.279 -21.943 1.00 77.12 148 PHE A O 1
ATOM 1212 N N . GLY A 1 149 ? 29.100 0.890 -22.344 1.00 78.44 149 GLY A N 1
ATOM 1213 C CA . GLY A 1 149 ? 29.622 1.192 -21.007 1.00 78.44 149 GLY A CA 1
ATOM 1214 C C . GLY A 1 149 ? 28.553 1.448 -19.939 1.00 78.44 149 GLY A C 1
ATOM 1215 O O . GLY A 1 149 ? 28.771 1.142 -18.770 1.00 78.44 149 GLY A O 1
ATOM 1216 N N . LYS A 1 150 ? 27.394 2.004 -20.314 1.00 80.12 150 LYS A N 1
ATOM 1217 C CA . LYS A 1 150 ? 26.298 2.340 -19.382 1.00 80.12 150 LYS A CA 1
ATOM 1218 C C . LYS A 1 150 ? 25.141 1.335 -19.409 1.00 80.12 150 LYS A C 1
ATOM 1220 O O . LYS A 1 150 ? 24.265 1.401 -18.539 1.00 80.12 150 LYS A O 1
ATOM 1225 N N . THR A 1 151 ? 25.125 0.404 -20.367 1.00 84.12 151 THR A N 1
ATOM 1226 C CA . THR A 1 151 ? 24.155 -0.699 -20.372 1.00 84.12 151 THR A CA 1
ATOM 1227 C C . THR A 1 151 ? 24.430 -1.640 -19.205 1.00 84.12 151 THR A C 1
ATOM 1229 O O . THR A 1 151 ? 25.551 -2.096 -18.984 1.00 84.12 151 THR A O 1
ATOM 1232 N N . ARG A 1 152 ? 23.387 -1.943 -18.430 1.00 84.19 152 ARG A N 1
ATOM 1233 C CA . ARG A 1 152 ? 23.469 -2.847 -17.278 1.00 84.19 152 ARG A CA 1
ATOM 1234 C C . ARG A 1 152 ? 23.291 -4.288 -17.743 1.00 84.19 152 ARG A C 1
ATOM 1236 O O . ARG A 1 152 ? 22.255 -4.898 -17.490 1.00 84.19 152 ARG A O 1
ATOM 1243 N N . TRP A 1 153 ? 24.310 -4.820 -18.411 1.00 82.50 153 TRP A N 1
ATOM 1244 C CA . TRP A 1 153 ? 24.310 -6.169 -18.991 1.00 82.50 153 TRP A CA 1
ATOM 1245 C C . TRP A 1 153 ? 23.887 -7.258 -17.998 1.00 82.50 153 TRP A C 1
ATOM 1247 O O . TRP A 1 153 ? 23.101 -8.130 -18.344 1.00 82.50 153 TRP A O 1
ATOM 1257 N N . ASN A 1 154 ? 24.289 -7.133 -16.730 1.00 83.44 154 ASN A N 1
ATOM 1258 C CA . ASN A 1 154 ? 23.964 -8.096 -15.669 1.00 83.44 154 ASN A CA 1
ATOM 1259 C C . ASN A 1 154 ? 22.469 -8.180 -15.305 1.00 83.44 154 ASN A C 1
ATOM 1261 O O . ASN A 1 154 ? 22.093 -9.023 -14.499 1.00 83.44 154 ASN A O 1
ATOM 1265 N N . ARG A 1 155 ? 21.621 -7.290 -15.835 1.00 81.81 155 ARG A N 1
ATOM 1266 C CA . ARG A 1 155 ? 20.163 -7.301 -15.624 1.00 81.81 155 ARG A CA 1
ATOM 1267 C C . ARG A 1 155 ? 19.388 -7.681 -16.883 1.00 81.81 155 ARG A C 1
ATOM 1269 O O . ARG A 1 155 ? 18.165 -7.716 -16.849 1.00 81.81 155 ARG A O 1
ATOM 1276 N N . ILE A 1 156 ? 20.071 -7.887 -18.007 1.00 86.62 156 ILE A N 1
ATOM 1277 C CA . ILE A 1 156 ? 19.424 -8.235 -19.270 1.00 86.62 156 ILE A CA 1
ATOM 1278 C C . ILE A 1 156 ? 19.075 -9.721 -19.241 1.00 86.62 156 ILE A C 1
ATOM 1280 O O . ILE A 1 156 ? 19.889 -10.551 -18.847 1.00 86.62 156 ILE A O 1
ATOM 1284 N N . LEU A 1 157 ? 17.847 -10.043 -19.642 1.00 83.38 157 LEU A N 1
ATOM 1285 C CA . LEU A 1 157 ? 17.276 -11.393 -19.648 1.00 83.38 157 LEU A CA 1
ATOM 1286 C C . LEU A 1 157 ? 17.157 -12.057 -18.266 1.00 83.38 157 LEU A C 1
ATOM 1288 O O . LEU A 1 157 ? 16.846 -13.244 -18.169 1.00 83.38 157 LEU A O 1
ATOM 1292 N N . THR A 1 158 ? 17.340 -11.298 -17.185 1.00 83.50 158 THR A N 1
ATOM 1293 C CA . THR A 1 158 ? 17.117 -11.797 -15.828 1.00 83.50 158 THR A CA 1
ATOM 1294 C C . THR A 1 158 ? 15.657 -11.637 -15.422 1.00 83.50 158 THR A C 1
ATOM 1296 O O . THR A 1 158 ? 14.959 -10.722 -15.878 1.00 83.50 158 THR A O 1
ATOM 1299 N N . ARG A 1 159 ? 15.197 -12.515 -14.526 1.00 78.62 159 ARG A N 1
ATOM 1300 C CA . ARG A 1 159 ? 13.878 -12.376 -13.903 1.00 78.62 159 ARG A CA 1
ATOM 1301 C C . ARG A 1 159 ? 13.874 -11.163 -12.962 1.00 78.62 159 ARG A C 1
ATOM 1303 O O . ARG A 1 159 ? 14.858 -10.975 -12.247 1.00 78.62 159 ARG A O 1
ATOM 1310 N N . PRO A 1 160 ? 12.804 -10.352 -12.951 1.00 76.19 160 PRO A N 1
ATOM 1311 C CA . PRO A 1 160 ? 12.595 -9.363 -11.899 1.00 76.19 160 PRO A CA 1
ATOM 1312 C C . PRO A 1 160 ? 12.551 -10.064 -10.531 1.00 76.19 160 PRO A C 1
ATOM 1314 O O . PRO A 1 160 ? 11.964 -11.145 -10.426 1.00 76.19 160 PRO A O 1
ATOM 1317 N N . HIS A 1 161 ? 13.203 -9.471 -9.530 1.00 65.38 161 HIS A N 1
ATOM 1318 C CA . HIS A 1 161 ? 13.177 -9.905 -8.131 1.00 65.38 161 HIS A CA 1
ATOM 1319 C C . HIS A 1 161 ? 12.213 -9.042 -7.336 1.00 65.38 161 HIS A C 1
ATOM 1321 O O . HIS A 1 161 ? 12.178 -7.832 -7.648 1.00 65.38 161 HIS A O 1
#

Secondary structure (DSSP, 8-state):
--SSS-HHHHHHHHHHHHHHHHHHHHHHHHHHHHHHHHHHHHHHHHHHHHHHHHHHHHHHHHHHHS----SSSS------PPTTEE----SSTTS---HHHH-PEEGGG-----------B---TTTTS---HHHHHHHHHHHHHTHHHHB-GGGTTPPP-